Protein AF-A0A9J6DUK1-F1 (afdb_monomer_lite)

InterPro domains:
  IPR022023 U1 small nuclear ribonucleoprotein of 70kDa N-terminal [PF12220] (4-89)

Foldseek 3Di:
DCPPDDPVVVVVPDDDDDDDDDDDPDDDPVPDPDDDDDDCPVCPVVDDDPVPDDDPPDDDDPVNVVVVVVVVVVVVVVVVVVVVVVVDDPPVPPPDDD

Structure (mmCIF, N/CA/C/O backbone):
data_AF-A0A9J6DUK1-F1
#
_entry.id   AF-A0A9J6DUK1-F1
#
loop_
_atom_site.group_PDB
_atom_site.id
_atom_site.type_symbol
_atom_site.label_atom_id
_atom_site.label_alt_id
_atom_site.label_comp_id
_atom_site.label_asym_id
_atom_site.label_entity_id
_atom_site.label_seq_id
_atom_site.pdbx_PDB_ins_code
_atom_site.Cartn_x
_atom_site.Cartn_y
_atom_site.Cartn_z
_atom_site.occupancy
_atom_site.B_iso_or_equiv
_atom_site.auth_seq_id
_atom_site.auth_comp_id
_atom_site.auth_asym_id
_atom_site.auth_atom_id
_atom_site.pdbx_PDB_model_num
ATOM 1 N N . MET A 1 1 ? 39.826 -9.137 2.496 1.00 64.69 1 MET A N 1
ATOM 2 C CA . MET A 1 1 ? 40.014 -10.474 3.114 1.00 64.69 1 MET A CA 1
ATOM 3 C C . MET A 1 1 ? 41.171 -11.276 2.489 1.00 64.69 1 MET A C 1
ATOM 5 O O . MET A 1 1 ? 41.788 -12.029 3.217 1.00 64.69 1 MET A O 1
ATOM 9 N N . THR A 1 2 ? 41.565 -11.077 1.221 1.00 84.25 2 THR A N 1
ATOM 10 C CA . THR A 1 2 ? 42.723 -11.761 0.574 1.00 84.25 2 THR A CA 1
ATOM 11 C C . THR A 1 2 ? 43.996 -10.899 0.445 1.00 84.25 2 THR A C 1
ATOM 13 O O . THR A 1 2 ? 44.947 -11.276 -0.230 1.00 84.25 2 THR A O 1
ATOM 16 N N . GLN A 1 3 ? 44.021 -9.726 1.085 1.00 86.31 3 GLN A N 1
ATOM 17 C CA . GLN A 1 3 ? 44.965 -8.634 0.799 1.00 86.31 3 GLN A CA 1
ATOM 18 C C . GLN A 1 3 ? 46.429 -8.903 1.194 1.00 86.31 3 GLN A C 1
ATOM 20 O O . GLN A 1 3 ? 47.323 -8.322 0.591 1.00 86.31 3 GLN A O 1
ATOM 25 N N . TYR A 1 4 ? 46.686 -9.773 2.175 1.00 88.94 4 TYR A N 1
ATOM 26 C CA . TYR A 1 4 ? 48.038 -10.031 2.701 1.00 88.94 4 TYR A CA 1
ATOM 27 C C . TYR A 1 4 ? 48.490 -11.484 2.504 1.00 88.94 4 TYR A C 1
ATOM 29 O O . TYR A 1 4 ? 49.198 -12.047 3.336 1.00 88.94 4 TYR A O 1
ATOM 37 N N . LEU A 1 5 ? 48.056 -12.114 1.411 1.00 92.38 5 LEU A N 1
ATOM 38 C CA . LEU A 1 5 ? 48.496 -13.458 1.049 1.00 92.38 5 LEU A CA 1
ATOM 39 C C . LEU A 1 5 ? 49.865 -13.432 0.351 1.00 92.38 5 LEU A C 1
ATOM 41 O O . LEU A 1 5 ? 50.170 -12.485 -0.377 1.00 92.38 5 LEU A O 1
ATOM 45 N N . PRO A 1 6 ? 50.685 -14.484 0.520 1.00 94.38 6 PRO A N 1
ATOM 46 C CA . PRO A 1 6 ? 51.928 -14.620 -0.225 1.00 94.38 6 PRO A CA 1
ATOM 47 C C . PRO A 1 6 ? 51.650 -14.727 -1.739 1.00 94.38 6 PRO A C 1
ATOM 49 O O . PRO A 1 6 ? 50.598 -15.249 -2.122 1.00 94.38 6 PRO A O 1
ATOM 52 N N . PRO A 1 7 ? 52.587 -14.307 -2.615 1.00 91.06 7 PRO A N 1
ATOM 53 C CA . PRO A 1 7 ? 52.350 -14.178 -4.059 1.00 91.06 7 PRO A CA 1
ATOM 54 C C . PRO A 1 7 ? 51.778 -15.430 -4.740 1.00 91.06 7 PRO A C 1
ATOM 56 O O . PRO A 1 7 ? 50.888 -15.317 -5.578 1.00 91.06 7 PRO A O 1
ATOM 59 N N . ASN A 1 8 ? 52.228 -16.623 -4.333 1.00 93.44 8 ASN A N 1
ATOM 60 C CA . ASN A 1 8 ? 51.741 -17.902 -4.864 1.00 93.44 8 ASN A CA 1
ATOM 61 C C . ASN A 1 8 ? 50.237 -18.120 -4.608 1.00 93.44 8 ASN A C 1
ATOM 63 O O . ASN A 1 8 ? 49.524 -18.653 -5.450 1.00 93.44 8 ASN A O 1
ATOM 67 N N . LEU A 1 9 ? 49.744 -17.679 -3.448 1.00 92.19 9 LEU A N 1
ATOM 68 C CA . LEU A 1 9 ? 48.327 -17.777 -3.098 1.00 92.19 9 LEU A CA 1
ATOM 69 C C . LEU A 1 9 ? 47.525 -16.588 -3.633 1.00 92.19 9 LEU A C 1
ATOM 71 O O . LEU A 1 9 ? 46.365 -16.756 -3.992 1.00 92.19 9 LEU A O 1
ATOM 75 N N . LEU A 1 10 ? 48.136 -15.402 -3.725 1.00 91.75 10 LEU A N 1
ATOM 76 C CA . LEU A 1 10 ? 47.503 -14.207 -4.289 1.00 91.75 10 LEU A CA 1
ATOM 77 C C . LEU A 1 10 ? 47.144 -14.412 -5.769 1.00 91.75 10 LEU A C 1
ATOM 79 O O . LEU A 1 10 ? 46.057 -14.024 -6.190 1.00 91.75 10 LEU A O 1
ATOM 83 N N . ALA A 1 11 ? 48.002 -15.096 -6.534 1.00 90.75 11 ALA A N 1
ATOM 84 C CA . ALA A 1 11 ? 47.787 -15.379 -7.955 1.00 90.75 11 ALA A CA 1
ATOM 85 C C . ALA A 1 11 ? 46.490 -16.159 -8.248 1.00 90.75 11 ALA A C 1
ATOM 87 O O . ALA A 1 11 ? 45.901 -15.994 -9.314 1.00 90.75 11 ALA A O 1
ATOM 88 N N . LEU A 1 12 ? 46.004 -16.960 -7.293 1.00 92.88 12 LEU A N 1
ATOM 89 C CA . LEU A 1 12 ? 44.748 -17.710 -7.427 1.00 92.88 12 LEU A CA 1
ATOM 90 C C . LEU A 1 12 ? 43.512 -16.799 -7.467 1.00 92.88 12 LEU A C 1
ATOM 92 O O . LEU A 1 12 ? 42.445 -17.228 -7.900 1.00 92.88 12 LEU A O 1
ATOM 96 N N . PHE A 1 13 ? 43.654 -15.548 -7.027 1.00 93.44 13 PHE A N 1
ATOM 97 C CA . PHE A 1 13 ? 42.602 -14.533 -7.031 1.00 93.44 13 PHE A CA 1
ATOM 98 C C . PHE A 1 13 ? 42.741 -13.547 -8.200 1.00 93.44 13 PHE A C 1
ATOM 100 O O . PHE A 1 13 ? 42.148 -12.467 -8.161 1.00 93.44 13 PHE A O 1
ATOM 107 N N . ALA A 1 14 ? 43.519 -13.894 -9.232 1.00 91.19 14 ALA A N 1
ATOM 108 C CA . ALA A 1 14 ? 43.553 -13.122 -10.467 1.00 91.19 14 ALA A CA 1
ATOM 109 C C . ALA A 1 14 ? 42.149 -13.067 -11.107 1.00 91.19 14 ALA A C 1
ATOM 111 O O . ALA A 1 14 ? 41.403 -14.053 -11.054 1.00 91.19 14 ALA A O 1
ATOM 112 N N . PRO A 1 15 ? 41.759 -11.925 -11.700 1.00 94.56 15 PRO A N 1
ATOM 113 C CA . PRO A 1 15 ? 40.486 -11.827 -12.396 1.00 94.56 15 PRO A CA 1
ATOM 114 C C . PRO A 1 15 ? 40.459 -12.783 -13.593 1.00 94.56 15 PRO A C 1
ATOM 116 O O . PRO A 1 15 ? 41.482 -13.055 -14.220 1.00 94.56 15 PRO A O 1
ATOM 119 N N . ARG A 1 16 ? 39.265 -13.283 -13.915 1.00 94.44 16 ARG A N 1
ATOM 120 C CA . ARG A 1 16 ? 39.021 -13.995 -15.175 1.00 94.44 16 ARG A CA 1
ATOM 121 C C . ARG A 1 16 ? 38.962 -13.002 -16.334 1.00 94.44 16 ARG A C 1
ATOM 123 O O . ARG A 1 16 ? 38.800 -11.800 -16.115 1.00 94.44 16 ARG A O 1
ATOM 130 N N . ASP A 1 17 ? 39.014 -13.533 -17.551 1.00 95.06 17 ASP A N 1
ATOM 131 C CA . ASP A 1 17 ? 38.704 -12.763 -18.753 1.00 95.06 17 ASP A CA 1
ATOM 132 C C . ASP A 1 17 ? 37.332 -12.077 -18.626 1.00 95.06 17 ASP A C 1
ATOM 134 O O . ASP A 1 17 ? 36.411 -12.631 -18.004 1.00 95.06 17 ASP A O 1
ATOM 138 N N . PRO A 1 18 ? 37.178 -10.864 -19.189 1.00 95.56 18 PRO A N 1
ATOM 139 C CA . PRO A 1 18 ? 35.920 -10.141 -19.134 1.00 95.56 18 PRO A CA 1
ATOM 140 C C . PRO A 1 18 ? 34.811 -10.935 -19.827 1.00 95.56 18 PRO A C 1
ATOM 142 O O . PRO A 1 18 ? 35.016 -11.592 -20.847 1.00 95.56 18 PRO A O 1
ATOM 145 N N . ILE A 1 19 ? 33.608 -10.852 -19.265 1.00 95.50 19 ILE A N 1
ATOM 146 C CA . ILE A 1 19 ? 32.438 -11.549 -19.797 1.00 95.50 19 ILE A CA 1
ATOM 147 C C . ILE A 1 19 ? 32.052 -10.921 -21.150 1.00 95.50 19 ILE A C 1
ATOM 149 O O . ILE A 1 19 ? 32.062 -9.690 -21.261 1.00 95.50 19 ILE A O 1
ATOM 153 N N . PRO A 1 20 ? 31.678 -11.724 -22.168 1.00 96.25 20 PRO A N 1
ATOM 154 C CA . PRO A 1 20 ? 31.131 -11.200 -23.414 1.00 96.25 20 PRO A CA 1
ATOM 155 C C . PRO A 1 20 ? 29.909 -10.315 -23.165 1.00 96.25 20 PRO A C 1
ATOM 157 O O . PRO A 1 20 ? 29.041 -10.643 -22.354 1.00 96.25 20 PRO A O 1
ATOM 160 N N . TYR A 1 21 ? 29.829 -9.197 -23.883 1.00 95.75 21 TYR A N 1
ATOM 161 C CA . TYR A 1 21 ? 28.688 -8.296 -23.777 1.00 95.75 21 TYR A CA 1
ATOM 162 C C . TYR A 1 21 ? 27.400 -8.980 -24.246 1.00 95.75 21 TYR A C 1
ATOM 164 O O . TYR A 1 21 ? 27.350 -9.559 -25.332 1.00 95.75 21 TYR A O 1
ATOM 172 N N . LEU A 1 22 ? 26.346 -8.839 -23.443 1.00 96.12 22 LEU A N 1
ATOM 173 C CA . LEU A 1 22 ? 24.976 -9.161 -23.815 1.00 96.12 22 LEU A CA 1
ATOM 174 C C . LEU A 1 22 ? 24.103 -7.922 -23.588 1.00 96.12 22 LEU A C 1
ATOM 176 O O . LEU A 1 22 ? 24.286 -7.229 -22.580 1.00 96.12 22 LEU A O 1
ATOM 180 N N . PRO A 1 23 ? 23.157 -7.628 -24.495 1.00 94.81 23 PRO A N 1
ATOM 181 C CA . PRO A 1 23 ? 22.238 -6.520 -24.294 1.00 94.81 23 PRO A CA 1
ATOM 182 C C . PRO A 1 23 ? 21.338 -6.774 -23.069 1.00 94.81 23 PRO A C 1
ATOM 184 O O . PRO A 1 23 ? 21.002 -7.929 -22.787 1.00 94.81 23 PRO A O 1
ATOM 187 N N . PRO A 1 24 ? 20.917 -5.718 -22.346 1.00 93.62 24 PRO A N 1
ATOM 188 C CA . PRO A 1 24 ? 19.926 -5.838 -21.280 1.00 93.62 24 PRO A CA 1
ATOM 189 C C . PRO A 1 24 ? 18.638 -6.511 -21.771 1.00 93.62 24 PRO A C 1
ATOM 191 O O . PRO A 1 24 ? 18.172 -6.247 -22.878 1.00 93.62 24 PRO A O 1
ATOM 194 N N . THR A 1 25 ? 18.044 -7.366 -20.935 1.00 91.31 25 THR A N 1
ATOM 195 C CA . THR A 1 25 ? 16.809 -8.098 -21.268 1.00 91.31 25 THR A CA 1
ATOM 196 C C . THR A 1 25 ? 15.595 -7.183 -21.404 1.00 91.31 25 THR A C 1
ATOM 198 O O . THR A 1 25 ? 14.679 -7.473 -22.170 1.00 91.31 25 THR A O 1
ATOM 201 N N . GLU A 1 26 ? 15.582 -6.074 -20.669 1.00 90.75 26 GLU A N 1
ATOM 202 C CA . GLU A 1 26 ? 14.507 -5.092 -20.669 1.00 90.75 26 GLU A CA 1
ATOM 203 C C . GLU A 1 26 ? 15.045 -3.693 -20.964 1.00 90.75 26 GLU A C 1
ATOM 205 O O . GLU A 1 26 ? 16.188 -3.360 -20.647 1.00 90.75 26 GLU A O 1
ATOM 210 N N . LYS A 1 27 ? 14.178 -2.852 -21.531 1.00 89.56 27 LYS A N 1
ATOM 211 C CA . LYS A 1 27 ? 14.449 -1.425 -21.725 1.00 89.56 27 LYS A CA 1
ATOM 212 C C . LYS A 1 27 ? 14.567 -0.696 -20.387 1.00 89.56 27 LYS A C 1
ATOM 214 O O . LYS A 1 27 ? 13.994 -1.133 -19.381 1.00 89.56 27 LYS A O 1
ATOM 219 N N . LEU A 1 28 ? 15.245 0.450 -20.379 1.00 89.44 28 LEU A N 1
ATOM 220 C CA . LEU A 1 28 ? 15.344 1.273 -19.174 1.00 89.44 28 LEU A CA 1
ATOM 221 C C . LEU A 1 28 ? 13.954 1.784 -18.753 1.00 89.44 28 LEU A C 1
ATOM 223 O O . LEU A 1 28 ? 13.090 1.971 -19.607 1.00 89.44 28 LEU A O 1
ATOM 227 N N . PRO A 1 29 ? 13.711 2.071 -17.459 1.00 86.94 29 PRO A N 1
ATOM 228 C CA . PRO A 1 29 ? 12.391 2.486 -16.973 1.00 86.94 29 PRO A CA 1
ATOM 229 C C . PRO A 1 29 ? 11.749 3.659 -17.731 1.00 86.94 29 PRO A C 1
ATOM 231 O O . PRO A 1 29 ? 10.538 3.665 -17.905 1.00 86.94 29 PRO A O 1
ATOM 234 N N . HIS A 1 30 ? 12.542 4.618 -18.217 1.00 86.06 30 HIS A N 1
ATOM 235 C CA . HIS A 1 30 ? 12.057 5.774 -18.985 1.00 86.06 30 HIS A CA 1
ATOM 236 C C . HIS A 1 30 ? 11.811 5.477 -20.474 1.00 86.06 30 HIS A C 1
ATOM 238 O O . HIS A 1 30 ? 11.141 6.244 -21.155 1.00 86.06 30 HIS A O 1
ATOM 244 N N . GLU A 1 31 ? 12.333 4.364 -20.985 1.00 87.88 31 GLU A N 1
ATOM 245 C CA . GLU A 1 31 ? 12.086 3.860 -22.341 1.00 87.88 31 GLU A CA 1
ATOM 246 C C . GLU A 1 31 ? 10.918 2.863 -22.375 1.00 87.88 31 GLU A C 1
ATOM 248 O O . GLU A 1 31 ? 10.447 2.467 -23.447 1.00 87.88 31 GLU A O 1
ATOM 253 N N . LYS A 1 32 ? 10.457 2.413 -21.200 1.00 86.06 32 LYS A N 1
ATOM 254 C CA . LYS A 1 32 ? 9.287 1.550 -21.077 1.00 86.06 32 LYS A CA 1
ATOM 255 C C . LYS A 1 32 ? 8.035 2.387 -21.326 1.00 86.06 32 LYS A C 1
ATOM 257 O O . LYS A 1 32 ? 7.620 3.176 -20.483 1.00 86.06 32 LYS A O 1
ATOM 262 N N . THR A 1 33 ? 7.379 2.166 -22.460 1.00 77.69 33 THR A N 1
ATOM 263 C CA . THR A 1 33 ? 6.015 2.656 -22.691 1.00 77.69 33 THR A CA 1
ATOM 264 C C . THR A 1 33 ? 5.040 1.785 -21.896 1.00 77.69 33 THR A C 1
ATOM 266 O O . THR A 1 33 ? 4.468 0.833 -22.422 1.00 77.69 33 THR A O 1
ATOM 269 N N . GLN A 1 34 ? 4.914 2.048 -20.595 1.00 75.88 34 GLN A N 1
ATOM 270 C CA . GLN A 1 34 ? 3.872 1.446 -19.761 1.00 75.88 34 GLN A CA 1
ATOM 271 C C . GLN A 1 34 ? 2.583 2.268 -19.877 1.00 75.88 34 GLN A C 1
ATOM 273 O O . GLN A 1 34 ? 2.633 3.477 -20.103 1.00 75.88 34 GLN A O 1
ATOM 278 N N . GLY A 1 35 ? 1.426 1.616 -19.725 1.00 78.69 35 GLY A N 1
ATOM 279 C CA . GLY A 1 35 ? 0.160 2.332 -19.578 1.00 78.69 35 GLY A CA 1
ATOM 280 C C . GLY A 1 35 ? 0.249 3.300 -18.398 1.00 78.69 35 GLY A C 1
ATOM 281 O O . GLY A 1 35 ? 0.729 2.933 -17.326 1.00 78.69 35 GLY A O 1
ATOM 282 N N . THR A 1 36 ? -0.163 4.550 -18.600 1.00 84.00 36 THR A N 1
ATOM 283 C CA . THR A 1 36 ? -0.157 5.564 -17.541 1.00 84.00 36 THR A CA 1
ATOM 284 C C . THR A 1 36 ? -1.173 5.211 -16.461 1.00 84.00 36 THR A C 1
ATOM 286 O O . THR A 1 36 ? -2.273 4.758 -16.783 1.00 84.00 36 THR A O 1
ATOM 289 N N . TYR A 1 37 ? -0.852 5.481 -15.194 1.00 88.00 37 TYR A N 1
ATOM 290 C CA . TYR A 1 37 ? -1.839 5.397 -14.119 1.00 88.00 37 TYR A CA 1
ATOM 291 C C . TYR A 1 37 ? -3.045 6.292 -14.427 1.00 88.00 37 TYR A C 1
ATOM 293 O O . TYR A 1 37 ? -2.892 7.467 -14.766 1.00 88.00 37 TYR A O 1
ATOM 301 N N . THR A 1 38 ? -4.245 5.734 -14.303 1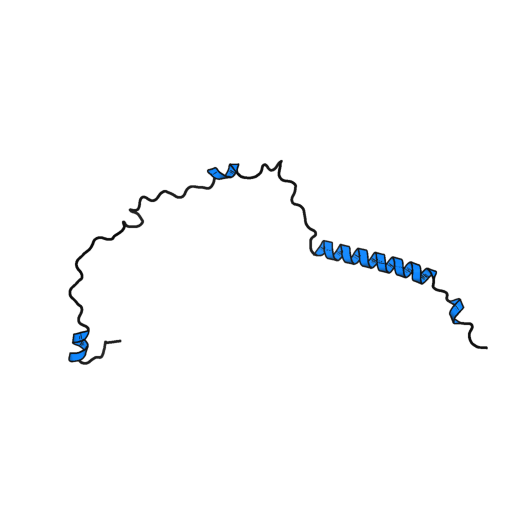.00 91.19 38 THR A N 1
ATOM 302 C CA . THR A 1 38 ? -5.507 6.464 -14.447 1.00 91.19 38 THR A CA 1
ATOM 303 C C . THR A 1 38 ? -6.056 6.858 -13.079 1.00 91.19 38 THR A C 1
ATOM 305 O O . THR A 1 38 ? -5.802 6.188 -12.079 1.00 91.19 38 THR A O 1
ATOM 308 N N . GLY A 1 39 ? -6.827 7.945 -13.024 1.00 91.25 39 GLY A N 1
ATOM 309 C CA . GLY A 1 39 ? -7.523 8.358 -11.804 1.00 91.25 39 GLY A CA 1
ATOM 310 C C . GLY A 1 39 ? -8.723 7.467 -11.463 1.00 91.25 39 GLY A C 1
ATOM 311 O O . GLY A 1 39 ? -9.087 6.561 -12.210 1.00 91.25 39 GLY A O 1
ATOM 312 N N . VAL A 1 40 ? -9.379 7.773 -10.342 1.00 94.50 40 VAL A N 1
ATOM 313 C CA . VAL A 1 40 ? -10.553 7.027 -9.846 1.00 94.50 40 VAL A CA 1
ATOM 314 C C . VAL A 1 40 ? -11.900 7.594 -10.317 1.00 94.50 40 VAL A C 1
ATOM 316 O O . VAL A 1 40 ? -12.947 7.102 -9.909 1.00 94.50 40 VAL A O 1
ATOM 319 N N . SER A 1 41 ? -11.902 8.628 -11.169 1.00 94.06 41 SER A N 1
ATOM 320 C CA . SER A 1 41 ? -13.120 9.348 -11.583 1.00 94.06 41 SER A CA 1
ATOM 321 C C . SER A 1 41 ? -14.176 8.443 -12.222 1.00 94.06 41 SER A C 1
ATOM 323 O O . SER A 1 41 ? -15.367 8.651 -12.015 1.00 94.06 41 SER A O 1
ATOM 325 N N . GLN A 1 42 ? -13.736 7.411 -12.944 1.00 92.56 42 GLN A N 1
ATOM 326 C CA . GLN A 1 42 ? -14.599 6.421 -13.596 1.00 92.56 42 GLN A CA 1
ATOM 327 C C . GLN A 1 42 ? -15.404 5.554 -12.617 1.00 92.56 42 GLN A C 1
ATOM 329 O O . GLN A 1 42 ? -16.317 4.867 -13.054 1.00 92.56 42 GLN A O 1
ATOM 334 N N . TYR A 1 43 ? -15.066 5.573 -11.326 1.00 93.06 43 TYR A N 1
ATOM 335 C CA . TYR A 1 43 ? -15.693 4.739 -10.301 1.00 93.06 43 TYR A CA 1
ATOM 336 C C . TYR A 1 43 ? -16.567 5.539 -9.329 1.00 93.06 43 TYR A C 1
ATOM 338 O O . TYR A 1 43 ? -17.184 4.956 -8.444 1.00 93.06 43 TYR A O 1
ATOM 346 N N . LEU A 1 44 ? -16.639 6.870 -9.463 1.00 89.75 44 LEU A N 1
ATOM 347 C CA . LEU A 1 44 ? -17.412 7.713 -8.540 1.00 89.75 44 LEU A CA 1
ATOM 348 C C . LEU A 1 44 ? -18.924 7.451 -8.615 1.00 89.75 44 LEU A C 1
ATOM 350 O O . LEU A 1 44 ? -19.642 7.689 -7.653 1.00 89.75 44 LEU A O 1
ATOM 354 N N . ASN A 1 45 ? -19.408 6.934 -9.741 1.00 88.94 45 ASN A N 1
ATOM 355 C CA . ASN A 1 45 ? -20.795 6.515 -9.937 1.00 88.94 45 ASN A CA 1
ATOM 356 C C . ASN A 1 45 ? -21.173 5.236 -9.167 1.00 88.94 45 ASN A C 1
ATOM 358 O O . ASN A 1 45 ? -22.339 4.858 -9.188 1.00 88.94 45 ASN A O 1
ATOM 362 N N . LEU A 1 46 ? -20.208 4.549 -8.549 1.00 90.38 46 LEU A N 1
ATOM 363 C CA . LEU A 1 46 ? -20.453 3.349 -7.744 1.00 90.38 46 LEU A CA 1
ATOM 364 C C . LEU A 1 46 ? -20.778 3.668 -6.277 1.00 90.38 46 LEU A C 1
ATOM 366 O O . LEU A 1 46 ? -21.119 2.757 -5.528 1.00 90.38 46 LEU A O 1
ATOM 370 N N . PHE A 1 47 ? -20.644 4.927 -5.851 1.00 87.38 47 PHE A N 1
ATOM 371 C CA . PHE A 1 47 ? -21.049 5.340 -4.509 1.00 87.38 47 PHE A CA 1
ATOM 372 C C . PHE A 1 47 ? -22.577 5.391 -4.387 1.00 87.38 47 PHE A C 1
ATOM 374 O O . PHE A 1 47 ? -23.271 5.731 -5.344 1.00 87.38 47 PHE A O 1
ATOM 381 N N . GLU A 1 48 ? -23.088 5.050 -3.203 1.00 84.56 48 GLU A N 1
ATOM 382 C CA . GLU A 1 48 ? -24.521 5.097 -2.892 1.00 84.56 48 GLU A CA 1
ATOM 383 C C . GLU A 1 48 ? -25.072 6.528 -3.013 1.00 84.56 48 GLU A C 1
ATOM 385 O O . GLU A 1 48 ? -24.378 7.496 -2.683 1.00 84.56 48 GLU A O 1
ATOM 390 N N . ASP A 1 49 ? -26.323 6.669 -3.476 1.00 83.00 49 ASP A N 1
ATOM 391 C CA . ASP A 1 49 ? -27.019 7.959 -3.447 1.00 83.00 49 ASP A CA 1
ATOM 392 C C . ASP A 1 49 ? -27.218 8.356 -1.973 1.00 83.00 49 ASP A C 1
ATOM 394 O O . ASP A 1 49 ? -27.814 7.585 -1.216 1.00 83.00 49 ASP A O 1
ATOM 398 N N . PRO A 1 50 ? -26.778 9.555 -1.544 1.00 75.19 50 PRO A N 1
ATOM 399 C CA . PRO A 1 50 ? -27.014 10.057 -0.191 1.00 75.19 50 PRO A CA 1
ATOM 400 C C . PRO A 1 50 ? -28.485 10.050 0.256 1.00 75.19 50 PRO A C 1
ATOM 402 O O . PRO A 1 50 ? -28.754 10.190 1.447 1.00 75.19 50 PRO A O 1
ATOM 405 N N . LYS A 1 51 ? -29.440 9.942 -0.677 1.00 78.25 51 LYS A N 1
ATOM 406 C CA . LYS A 1 51 ? -30.872 9.769 -0.385 1.00 78.25 51 LYS A CA 1
ATOM 407 C C . LYS A 1 51 ? -31.237 8.357 0.074 1.00 78.25 51 LYS A C 1
ATOM 409 O O . LYS A 1 51 ? -32.180 8.214 0.848 1.00 78.25 51 LYS A O 1
ATOM 414 N N . ASP A 1 52 ? -30.511 7.351 -0.402 1.00 79.75 52 ASP A N 1
ATOM 415 C CA . ASP A 1 52 ? -30.759 5.935 -0.120 1.00 79.75 52 ASP A CA 1
ATOM 416 C C . ASP A 1 52 ? -29.952 5.441 1.089 1.00 79.75 52 ASP A C 1
ATOM 418 O O . ASP A 1 52 ? -30.263 4.395 1.663 1.00 79.75 52 ASP A O 1
ATOM 422 N N . THR A 1 53 ? -28.944 6.204 1.524 1.00 74.88 53 THR A N 1
ATOM 423 C CA . THR A 1 53 ? -28.160 5.886 2.717 1.00 74.88 53 THR A CA 1
ATOM 424 C C . THR A 1 53 ? -28.897 6.356 3.980 1.00 74.88 53 THR A C 1
ATOM 426 O O . THR A 1 53 ? -29.045 7.564 4.197 1.00 74.88 53 THR A O 1
ATOM 429 N N . PRO A 1 54 ? -29.354 5.450 4.866 1.00 78.56 54 PRO A N 1
ATOM 430 C CA . PRO A 1 54 ? -29.911 5.865 6.146 1.00 78.56 54 PRO A CA 1
ATOM 431 C C . PRO A 1 54 ? -28.848 6.623 6.962 1.00 78.56 54 PRO A C 1
ATOM 433 O O . PRO A 1 54 ? -27.651 6.339 6.834 1.00 78.56 54 PRO A O 1
ATOM 436 N N . PRO A 1 55 ? -29.251 7.573 7.830 1.00 75.75 55 PRO A N 1
ATOM 437 C CA . PRO A 1 55 ? -28.305 8.260 8.697 1.00 75.75 55 PRO A CA 1
ATOM 438 C C . PRO A 1 55 ? -27.511 7.225 9.509 1.00 75.75 55 PRO A C 1
ATOM 440 O O . PRO A 1 55 ? -28.103 6.239 9.963 1.00 75.75 55 PRO A O 1
ATOM 443 N N . PRO A 1 56 ? -26.194 7.429 9.718 1.00 74.44 56 PRO A N 1
ATOM 444 C CA . PRO A 1 56 ? -25.363 6.479 10.442 1.00 74.44 56 PRO A CA 1
ATOM 445 C C . PRO A 1 56 ? -26.015 6.109 11.771 1.00 74.44 56 PRO A C 1
ATOM 447 O O . PRO A 1 56 ? -26.287 6.984 12.600 1.00 74.44 56 PRO A O 1
ATOM 450 N N . THR A 1 57 ? -26.274 4.819 11.982 1.00 75.00 57 THR A N 1
ATOM 451 C CA . THR A 1 57 ? -26.818 4.328 13.247 1.00 75.00 57 THR A CA 1
ATOM 452 C C . THR A 1 57 ? -25.783 4.586 14.333 1.00 75.00 57 THR A C 1
ATOM 454 O O . THR A 1 57 ? -24.788 3.864 14.439 1.00 75.00 57 THR A O 1
ATOM 457 N N . ARG A 1 58 ? -25.976 5.652 15.118 1.00 71.38 58 ARG A N 1
ATOM 458 C CA . ARG A 1 58 ? -25.115 5.951 16.263 1.00 71.38 58 ARG A CA 1
ATOM 459 C C . ARG A 1 58 ? -25.307 4.832 17.281 1.00 71.38 58 ARG A C 1
ATOM 461 O O . ARG A 1 58 ? -26.361 4.715 17.895 1.00 71.38 58 ARG A O 1
ATOM 468 N N . VAL A 1 59 ? -24.297 3.981 17.414 1.00 75.38 59 VAL A N 1
ATOM 46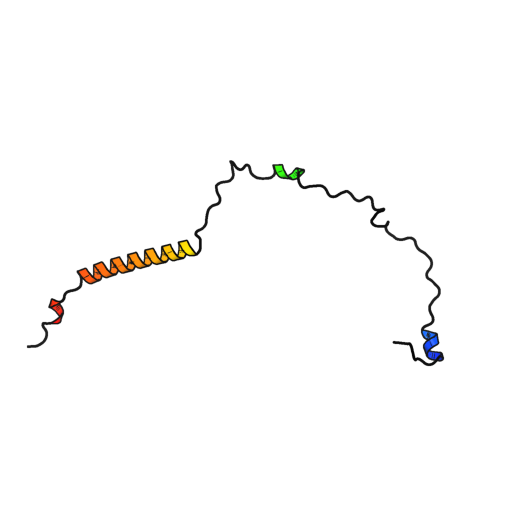9 C CA . VAL A 1 59 ? -24.211 3.027 18.522 1.00 75.38 59 VAL A CA 1
ATOM 470 C C . VAL A 1 59 ? -23.885 3.817 19.788 1.00 75.38 59 VAL A C 1
ATOM 472 O O . VAL A 1 59 ? -23.116 4.776 19.720 1.00 75.38 59 VAL A O 1
ATOM 475 N N . GLU A 1 60 ? -24.453 3.411 20.927 1.00 76.25 60 GLU A N 1
ATOM 476 C CA . GLU A 1 60 ? -24.163 4.023 22.229 1.00 76.25 60 GLU A CA 1
ATOM 477 C C . GLU A 1 60 ? -22.651 4.141 22.456 1.00 76.25 60 GLU A C 1
ATOM 479 O O . GLU A 1 60 ? -21.901 3.156 22.382 1.00 76.25 60 GLU A O 1
ATOM 484 N N . THR A 1 61 ? -22.211 5.348 22.787 1.00 84.69 61 THR A N 1
ATOM 485 C CA . THR A 1 61 ? -20.857 5.607 23.260 1.00 84.69 61 THR A CA 1
ATOM 486 C C . THR A 1 61 ? -20.637 4.966 24.634 1.00 84.69 61 THR A C 1
ATOM 488 O O . THR A 1 61 ? -21.562 4.600 25.367 1.00 84.69 61 THR A O 1
ATOM 491 N N . ARG A 1 62 ? -19.368 4.803 25.020 1.00 83.88 62 ARG A N 1
ATOM 492 C CA . ARG A 1 62 ? -19.005 4.220 26.321 1.00 83.88 62 ARG A CA 1
ATOM 493 C C . ARG A 1 62 ? -19.577 5.022 27.498 1.00 83.88 62 ARG A C 1
ATOM 495 O O . ARG A 1 62 ? -19.926 4.415 28.507 1.00 83.88 62 ARG A O 1
ATOM 502 N N . GLU A 1 63 ? -19.660 6.342 27.366 1.00 86.81 63 GLU A N 1
ATOM 503 C CA . GLU A 1 63 ? -20.181 7.254 28.390 1.00 86.81 63 GLU A CA 1
ATOM 504 C C . GLU A 1 63 ? -21.690 7.076 28.577 1.00 86.81 63 GLU A C 1
ATOM 506 O O . GLU A 1 63 ? -22.128 6.791 29.692 1.00 86.81 63 GLU A O 1
ATOM 511 N N . GLU A 1 64 ? -22.457 7.086 27.484 1.00 88.19 64 GLU A N 1
ATOM 512 C CA . GLU A 1 64 ? -23.908 6.835 27.493 1.00 88.19 64 GLU A CA 1
ATOM 513 C C . GLU A 1 64 ? -24.239 5.468 28.112 1.00 88.19 64 GLU A C 1
ATOM 515 O O . GLU A 1 64 ? -25.155 5.331 28.925 1.00 88.19 64 GLU A O 1
ATOM 520 N N . ARG A 1 65 ? -23.428 4.442 27.815 1.00 87.94 65 ARG A N 1
ATOM 521 C CA . ARG A 1 65 ? -23.588 3.107 28.409 1.00 87.94 65 ARG A CA 1
ATOM 522 C C . ARG A 1 65 ? -23.362 3.097 29.924 1.00 87.94 65 ARG A C 1
ATOM 524 O O . ARG A 1 65 ? -24.020 2.336 30.639 1.00 87.94 65 ARG A O 1
ATOM 531 N N . ILE A 1 66 ? -22.398 3.872 30.422 1.00 91.81 66 ILE A N 1
ATOM 532 C CA . ILE A 1 66 ? -22.112 3.977 31.861 1.00 91.81 66 ILE A CA 1
ATOM 533 C C . ILE A 1 66 ? -23.240 4.732 32.563 1.00 91.81 66 ILE A C 1
ATOM 535 O O . ILE A 1 66 ? -23.691 4.301 33.625 1.00 91.81 66 ILE A O 1
ATOM 539 N N . GLU A 1 67 ? -23.718 5.819 31.963 1.00 92.00 67 GLU A N 1
ATOM 540 C CA . GLU A 1 67 ? -24.810 6.622 32.503 1.00 92.00 67 GLU A CA 1
ATOM 541 C C . GLU A 1 67 ? -26.113 5.822 32.588 1.00 92.00 67 GLU A C 1
ATOM 543 O O . GLU A 1 67 ? -26.739 5.800 33.651 1.00 92.00 67 GLU A O 1
ATOM 548 N N . ARG A 1 68 ? -26.453 5.055 31.542 1.00 91.31 68 ARG A N 1
ATOM 549 C CA . ARG A 1 68 ? -27.610 4.149 31.553 1.00 91.31 68 ARG A CA 1
ATOM 550 C C . ARG A 1 68 ? -27.550 3.172 32.726 1.00 91.31 68 ARG A C 1
ATOM 552 O O . ARG A 1 68 ? -28.474 3.112 33.532 1.00 91.31 68 ARG A O 1
ATOM 559 N N . LYS A 1 69 ? -26.421 2.472 32.890 1.00 91.69 69 LYS A N 1
ATOM 560 C CA . LYS A 1 69 ? -26.223 1.530 34.007 1.00 91.69 69 LYS A CA 1
ATOM 561 C C . LYS A 1 69 ? -26.307 2.210 35.373 1.00 91.69 69 LYS A C 1
ATOM 563 O O . LYS A 1 69 ? -26.802 1.616 36.328 1.00 91.69 69 LYS A O 1
ATOM 568 N N . ARG A 1 70 ? -25.787 3.436 35.496 1.00 93.81 70 ARG A N 1
ATOM 569 C CA . ARG A 1 70 ? -25.835 4.201 36.747 1.00 93.81 70 ARG A CA 1
ATOM 570 C C . ARG A 1 70 ? -27.271 4.580 37.098 1.00 93.81 70 ARG A C 1
ATOM 572 O O . ARG A 1 70 ? -27.642 4.447 38.261 1.00 93.81 70 ARG A O 1
ATOM 579 N N . ARG A 1 71 ? -28.055 5.009 36.108 1.00 92.94 71 ARG A N 1
ATOM 580 C CA . ARG A 1 71 ? -29.467 5.361 36.265 1.00 92.94 71 ARG A CA 1
ATOM 581 C C . ARG A 1 71 ? -30.311 4.146 36.645 1.00 92.94 71 ARG A C 1
ATOM 583 O O . ARG A 1 71 ? -30.973 4.188 37.673 1.00 92.94 71 ARG A O 1
ATOM 590 N N . GLU A 1 72 ? -30.185 3.043 35.910 1.00 93.38 72 GLU A N 1
ATOM 591 C CA . GLU A 1 72 ? -30.877 1.780 36.215 1.00 93.38 72 GLU A CA 1
ATOM 592 C C . GLU A 1 72 ? -30.555 1.288 37.637 1.00 93.38 72 GLU A C 1
ATOM 594 O O . GLU A 1 72 ? -31.442 0.888 38.389 1.00 93.38 72 GLU A O 1
ATOM 599 N N . LYS A 1 73 ? -29.279 1.358 38.047 1.00 95.12 73 LYS A N 1
ATOM 600 C CA . LYS A 1 73 ? -28.865 0.975 39.404 1.00 95.12 73 LYS A CA 1
ATOM 601 C C . LYS A 1 73 ? -29.436 1.916 40.467 1.00 95.12 73 LYS A C 1
ATOM 603 O O . LYS A 1 73 ? -29.823 1.447 41.533 1.00 95.12 73 LYS A O 1
ATOM 608 N N . ALA A 1 74 ? -29.464 3.222 40.207 1.00 93.88 74 ALA A N 1
ATOM 609 C CA . ALA A 1 74 ? -30.035 4.197 41.132 1.00 93.88 74 ALA A CA 1
ATOM 610 C C . ALA A 1 74 ? -31.543 3.970 41.324 1.00 93.88 74 ALA A C 1
ATOM 612 O O . ALA A 1 74 ? -32.007 3.963 42.460 1.00 93.88 74 ALA A O 1
ATOM 613 N N . GLU A 1 75 ? -32.276 3.705 40.241 1.00 93.81 75 GLU A N 1
ATOM 614 C CA . GLU A 1 75 ? -33.711 3.396 40.272 1.00 93.81 75 GLU A CA 1
ATOM 615 C C . GLU A 1 75 ? -33.993 2.096 41.049 1.00 93.81 75 GLU A C 1
ATOM 617 O O . GLU A 1 75 ? -34.869 2.073 41.912 1.00 93.81 75 GLU A O 1
ATOM 622 N N . GLN A 1 76 ? -33.196 1.039 40.844 1.00 93.06 76 GLN A N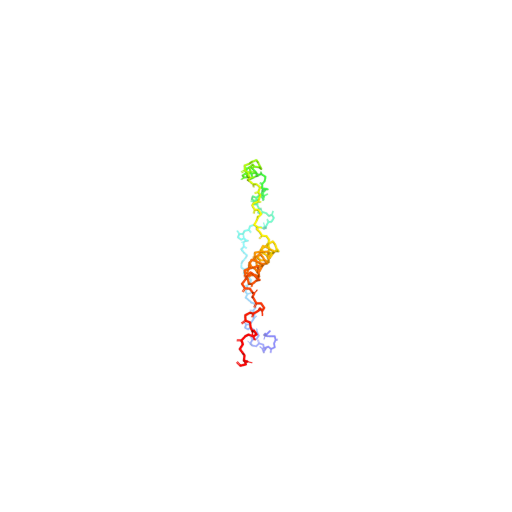 1
ATOM 623 C C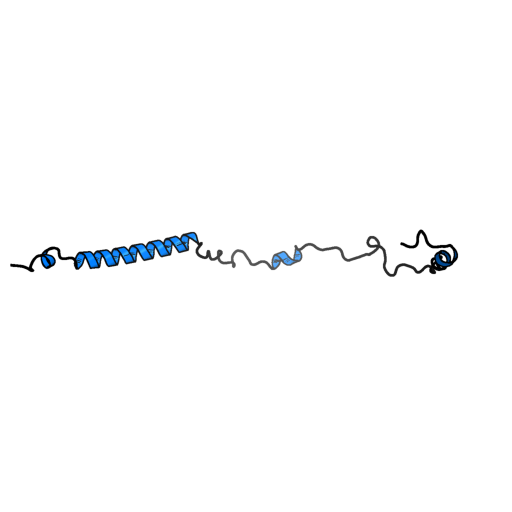A . GLN A 1 76 ? -33.314 -0.206 41.619 1.00 93.06 76 GLN A CA 1
ATOM 624 C C . GLN A 1 76 ? -33.058 -0.003 43.117 1.00 93.06 76 GLN A C 1
ATOM 626 O O . GLN A 1 76 ? -33.767 -0.563 43.955 1.00 93.06 76 GLN A O 1
ATOM 631 N N . VAL A 1 77 ? -32.033 0.780 43.466 1.00 94.50 77 VAL A N 1
ATOM 632 C CA . VAL A 1 77 ? -31.707 1.078 44.867 1.00 94.50 77 VAL A CA 1
ATOM 633 C C . VAL A 1 77 ? -32.815 1.904 45.515 1.00 94.50 77 VAL A C 1
ATOM 635 O O . VAL A 1 77 ? -33.191 1.601 46.644 1.00 94.50 77 VAL A O 1
ATOM 638 N N . ALA A 1 78 ? -33.358 2.900 44.809 1.00 93.44 78 ALA A N 1
ATOM 639 C CA . ALA A 1 78 ? -34.469 3.712 45.297 1.00 93.44 78 ALA A CA 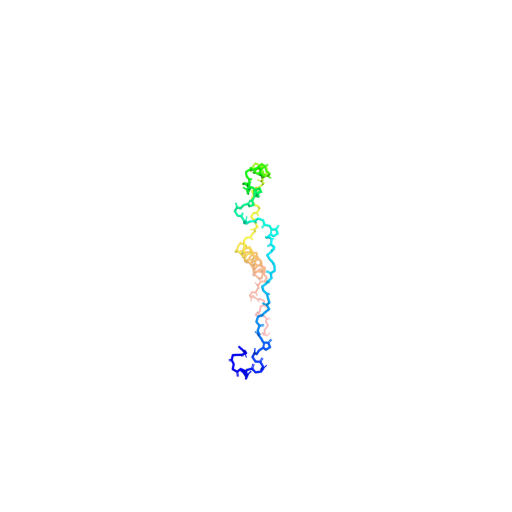1
ATOM 640 C C . ALA A 1 78 ? -35.712 2.854 45.567 1.00 93.44 78 ALA A C 1
ATOM 642 O O . ALA A 1 78 ? -36.257 2.902 46.666 1.00 93.44 78 ALA A O 1
ATOM 643 N N . TYR A 1 79 ? -36.086 1.989 44.620 1.00 93.19 79 TYR A N 1
ATOM 644 C CA . TYR A 1 79 ? -37.219 1.078 44.779 1.00 93.19 79 TYR A CA 1
ATOM 645 C C . TYR A 1 79 ? -37.064 0.151 45.991 1.00 93.19 79 TYR A C 1
ATOM 647 O O . TYR A 1 79 ? -37.986 -0.006 46.790 1.00 93.19 79 TYR A O 1
ATOM 655 N N . LYS A 1 80 ? -35.876 -0.442 46.168 1.00 93.38 80 LYS A N 1
ATOM 656 C CA . LYS A 1 80 ? -35.599 -1.295 47.328 1.00 93.38 80 LYS A CA 1
ATOM 657 C C . LYS A 1 80 ? -35.686 -0.509 48.640 1.00 93.38 80 LYS A C 1
ATOM 659 O O . LYS A 1 80 ? -36.258 -0.999 49.605 1.00 93.38 80 LYS A O 1
ATOM 664 N N . LEU A 1 81 ? -35.138 0.704 48.671 1.00 92.38 81 LEU A N 1
ATOM 665 C CA . LEU A 1 81 ? -35.175 1.555 49.857 1.00 92.38 81 LEU A CA 1
ATOM 666 C C . LEU A 1 81 ? -36.613 1.919 50.247 1.00 92.38 81 LEU A C 1
ATOM 668 O O . LEU A 1 81 ? -36.938 1.891 51.428 1.00 92.38 81 LEU A O 1
ATOM 672 N N . GLU A 1 82 ? -37.481 2.219 49.280 1.00 91.25 82 GLU A N 1
ATOM 673 C CA . GLU A 1 82 ? -38.904 2.476 49.539 1.00 91.25 82 GLU A CA 1
ATOM 674 C C . GLU A 1 82 ? -39.608 1.258 50.152 1.00 91.25 82 GLU A C 1
ATOM 676 O O . GLU A 1 82 ? -40.360 1.405 51.118 1.00 91.25 82 GLU A O 1
ATOM 681 N N . GLN A 1 83 ? -39.328 0.050 49.649 1.00 90.12 83 GLN A N 1
ATOM 682 C CA . GLN A 1 83 ? -39.841 -1.192 50.240 1.00 90.12 83 GLN A CA 1
ATOM 683 C C . GLN A 1 83 ? -39.331 -1.403 51.670 1.00 90.12 83 GLN A C 1
ATOM 685 O O . GLN A 1 83 ? -40.116 -1.724 52.563 1.00 90.12 83 GLN A O 1
ATOM 690 N N . ASP A 1 84 ? -38.031 -1.200 51.891 1.00 87.75 84 ASP A N 1
ATOM 691 C CA . ASP A 1 84 ? -37.400 -1.364 53.200 1.00 87.75 84 ASP A CA 1
ATOM 692 C C . ASP A 1 84 ? -37.962 -0.346 54.211 1.00 87.75 84 ASP A C 1
ATOM 694 O O . ASP A 1 84 ? -38.253 -0.718 55.345 1.00 87.75 84 ASP A O 1
ATOM 698 N N . ILE A 1 85 ? -38.194 0.911 53.802 1.00 86.81 85 ILE A N 1
ATOM 699 C CA . ILE A 1 85 ? -38.847 1.945 54.627 1.00 86.81 85 ILE A CA 1
ATOM 700 C C . ILE A 1 85 ? -40.281 1.540 54.979 1.00 86.81 85 ILE A C 1
ATOM 702 O O . ILE A 1 85 ? -40.683 1.684 56.132 1.00 86.81 85 ILE A O 1
ATOM 706 N N . ALA A 1 86 ? -41.051 1.020 54.019 1.00 85.31 86 ALA A N 1
ATOM 707 C CA . ALA A 1 86 ? -42.423 0.578 54.267 1.00 85.31 86 ALA A CA 1
ATOM 708 C C . ALA A 1 86 ? -42.493 -0.605 55.251 1.00 85.31 86 ALA A C 1
ATOM 710 O O . ALA A 1 86 ? -43.449 -0.719 56.018 1.00 85.31 86 ALA A O 1
ATOM 711 N N . LEU A 1 87 ? -41.479 -1.476 55.245 1.00 84.19 87 LEU A N 1
ATOM 712 C CA . LEU A 1 87 ? -41.367 -2.615 56.158 1.00 84.19 87 LEU A CA 1
ATOM 713 C C . LEU A 1 87 ? -40.775 -2.232 57.528 1.00 84.19 87 LEU A C 1
ATOM 715 O O . LEU A 1 87 ? -40.877 -2.996 58.492 1.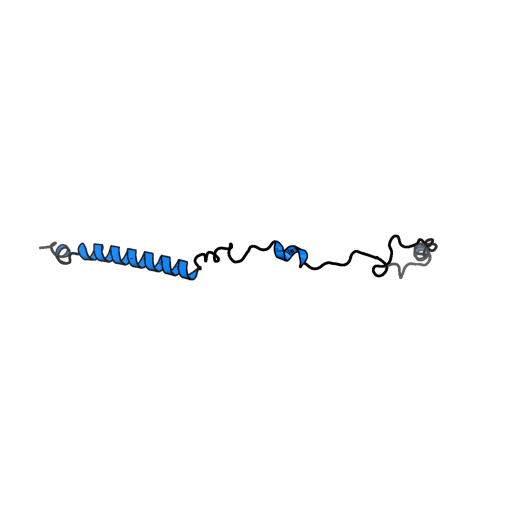00 84.19 87 LEU A O 1
ATOM 719 N N . TRP A 1 88 ? -40.134 -1.070 57.637 1.00 81.62 88 TRP A N 1
ATOM 720 C CA . TRP A 1 88 ? -39.391 -0.685 58.828 1.00 81.62 88 TRP A CA 1
ATOM 721 C C . TRP A 1 88 ? -40.311 -0.227 59.970 1.00 81.62 88 TRP A C 1
ATOM 723 O O . TRP A 1 88 ? -40.958 0.816 59.906 1.00 81.62 88 TRP A O 1
ATOM 733 N N . SER A 1 89 ? -40.324 -0.995 61.067 1.00 72.69 89 SER A N 1
ATOM 734 C CA . SER A 1 89 ? -41.023 -0.661 62.314 1.00 72.69 89 SER A CA 1
ATOM 735 C C . SER A 1 89 ? -40.031 -0.438 63.457 1.00 72.69 89 SER A C 1
ATOM 737 O O . SER A 1 89 ? -39.317 -1.352 63.868 1.00 72.69 89 SER A O 1
ATOM 739 N N . ILE A 1 90 ? -40.013 0.779 64.009 1.00 67.06 90 ILE A N 1
ATOM 740 C CA . ILE A 1 90 ? -39.194 1.138 65.184 1.00 67.06 90 ILE A CA 1
ATOM 741 C C . ILE A 1 90 ? -39.732 0.472 66.465 1.00 67.06 90 ILE A C 1
ATOM 743 O O . ILE A 1 90 ? -38.968 0.126 67.364 1.00 67.06 90 ILE A O 1
ATOM 747 N N . HIS A 1 91 ? -41.050 0.265 66.560 1.00 63.94 91 HIS A N 1
ATOM 748 C CA . HIS A 1 91 ? -41.706 -0.198 67.791 1.00 63.94 91 HIS A CA 1
ATOM 749 C C . HIS A 1 91 ? -41.613 -1.713 68.024 1.00 63.94 91 HIS A C 1
ATOM 751 O O . HIS A 1 91 ? -41.801 -2.167 69.151 1.00 63.94 91 HIS A O 1
ATOM 757 N N . SER A 1 92 ? -41.293 -2.516 67.005 1.00 56.16 92 SER A N 1
ATOM 758 C CA . SER A 1 92 ? -41.183 -3.975 67.155 1.00 56.16 92 SER A CA 1
ATOM 759 C C . SER A 1 92 ? -39.871 -4.447 67.798 1.00 56.16 92 SER A C 1
ATOM 761 O O . SER A 1 92 ? -39.751 -5.628 68.113 1.00 56.16 92 SER A O 1
ATOM 763 N N . ALA A 1 93 ? -38.892 -3.560 68.011 1.00 56.47 93 ALA A N 1
ATOM 764 C CA . ALA A 1 93 ? -37.573 -3.920 68.541 1.00 56.47 93 ALA A CA 1
ATOM 765 C C . ALA A 1 93 ? -37.418 -3.763 70.071 1.00 56.47 93 ALA A C 1
ATOM 767 O O . ALA A 1 93 ? -36.408 -4.205 70.610 1.00 56.47 93 ALA A O 1
ATOM 768 N N . VAL A 1 94 ? -38.387 -3.171 70.787 1.00 52.09 94 VAL A N 1
ATOM 769 C CA . VAL A 1 94 ? -38.214 -2.798 72.215 1.00 52.09 94 VAL A CA 1
ATOM 770 C C . VAL A 1 94 ? -39.033 -3.652 73.204 1.00 52.09 94 VAL A C 1
ATOM 772 O O . VAL A 1 94 ? -38.867 -3.518 74.409 1.00 52.09 94 VAL A O 1
ATOM 775 N N . VAL A 1 95 ? -39.851 -4.619 72.770 1.00 52.22 95 VAL A N 1
ATOM 776 C CA . VAL A 1 95 ? -40.732 -5.377 73.701 1.00 52.22 95 VAL A CA 1
ATOM 777 C C . VAL A 1 95 ? -40.175 -6.752 74.110 1.00 52.22 95 VAL A C 1
ATOM 779 O O . VAL A 1 95 ? -40.901 -7.734 74.220 1.00 52.22 95 VAL A O 1
ATOM 782 N N . ARG A 1 96 ? -38.869 -6.862 74.369 1.00 52.16 96 ARG A N 1
ATOM 783 C CA . ARG A 1 96 ? -38.316 -8.031 75.078 1.00 52.16 96 ARG A CA 1
ATOM 784 C C . ARG A 1 96 ? -37.361 -7.593 76.176 1.00 52.16 96 ARG A C 1
ATOM 786 O O . ARG A 1 96 ? -36.164 -7.533 75.938 1.00 52.16 96 ARG A O 1
ATOM 793 N N . GLN A 1 97 ? -37.919 -7.331 77.356 1.00 42.12 97 GLN A N 1
ATOM 794 C CA . GLN A 1 97 ? -37.493 -7.868 78.659 1.00 42.12 97 GLN A CA 1
ATOM 795 C C . GLN A 1 97 ? -38.023 -6.971 79.788 1.00 42.12 97 GLN A C 1
ATOM 797 O O . GLN A 1 97 ? -37.388 -5.988 80.157 1.00 42.12 97 GLN A O 1
ATOM 802 N N . TYR A 1 98 ? -39.178 -7.354 80.332 1.00 39.56 98 TYR A N 1
ATOM 803 C CA . TYR A 1 98 ? -39.468 -7.326 81.766 1.00 39.56 98 TYR A CA 1
ATOM 804 C C . TYR A 1 98 ? -40.126 -8.658 82.121 1.00 39.56 98 TYR A C 1
ATOM 806 O O . TYR A 1 98 ? -40.905 -9.151 81.270 1.00 39.56 98 TYR A O 1
#

Radius of gyration: 44.51 Å; chains: 1; bounding box: 95×28×106 Å

Secondary structure (DSSP, 8-state):
--TT--HHHHGGGPPPPPPPP---SS--TTT--PPPPP-SGGGGGGSPPTTTSPPP--PPPHHHHHHHHHHHHHHHHHHHHHHHHHH--SGGGS----

pLDDT: mean 84.79, std 12.22, range [39.56, 96.25]

Organism: Rhipicephalus microplus (NCBI:txid6941)

Sequence (98 aa):
MTQYLPPNLLALFAPRDPIPYLPPTEKLPHEKTQGTYTGVSQYLNLFEDPKDTPPPTRVETREERIERKRREKAEQVAYKLEQDIALWSIHSAVVRQY